Protein AF-A0ABD0NKH8-F1 (afdb_monomer_lite)

Sequence (71 aa):
DDLYPDTAGPDPALEPEEWMDGRDADPILVSMRDGYVPPKSRELKVAKTNVLDTRPATRRSMSTVDGSSLP

Radius of gyration: 23.51 Å; chains: 1; bounding box: 34×60×55 Å

pLDDT: mean 81.13, std 14.58, range [49.69, 98.19]

Secondary structure (DSSP, 8-state):
--S---EE-SS-SS-HHHHHTT------EE-GGG---PPP------SS--TTSS-----------------

Foldseek 3Di:
DPPWDWDADPDAPDDPVCVVVVDDDDGDTDGCVVPDDDDDDDDDDDPDDDPCVPDDPDPPPPPPPPPPDDD

Organism: Cirrhinus mrigala (NCBI:txid683832)

Structure (mmCIF, N/CA/C/O backbone):
data_AF-A0ABD0NKH8-F1
#
_entry.id   AF-A0ABD0NKH8-F1
#
loop_
_atom_site.group_PDB
_atom_site.id
_atom_site.type_symbol
_atom_site.label_atom_id
_atom_site.label_alt_id
_atom_site.label_comp_id
_atom_site.label_asym_id
_atom_site.label_entity_id
_atom_site.label_seq_id
_atom_site.pdbx_PDB_ins_code
_atom_site.Cartn_x
_atom_site.Cartn_y
_atom_site.Cartn_z
_atom_site.occupancy
_atom_site.B_iso_or_equiv
_atom_site.auth_seq_id
_atom_site.auth_comp_id
_atom_site.auth_asym_id
_atom_site.auth_atom_id
_atom_site.pdbx_PDB_model_num
ATOM 1 N N . ASP A 1 1 ? 12.296 -10.139 -22.956 1.00 82.31 1 ASP A N 1
ATOM 2 C CA . ASP A 1 1 ? 11.477 -9.924 -21.758 1.00 82.31 1 ASP A CA 1
ATOM 3 C C . ASP A 1 1 ? 12.285 -9.328 -20.640 1.00 82.31 1 ASP A C 1
ATOM 5 O O . ASP A 1 1 ? 13.342 -9.852 -20.310 1.00 82.31 1 ASP A O 1
ATOM 9 N N . ASP A 1 2 ? 11.794 -8.214 -20.114 1.00 83.56 2 ASP A N 1
ATOM 10 C CA . ASP A 1 2 ? 12.234 -7.699 -18.825 1.00 83.56 2 ASP A CA 1
ATOM 11 C C . ASP A 1 2 ? 11.675 -8.617 -17.727 1.00 83.56 2 ASP A C 1
ATOM 13 O O . ASP A 1 2 ? 10.491 -8.947 -17.744 1.00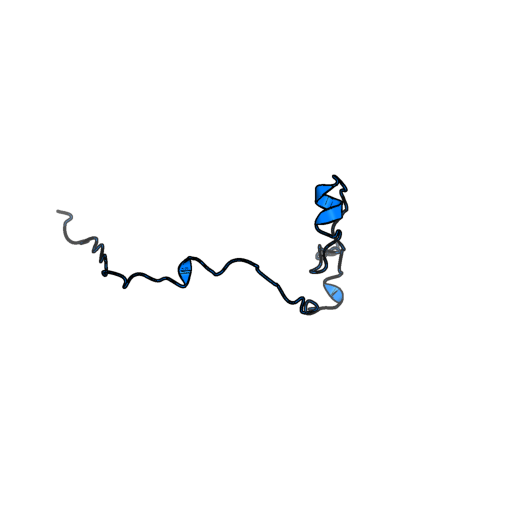 83.56 2 ASP A O 1
ATOM 17 N N . LEU A 1 3 ? 12.531 -9.079 -16.814 1.00 92.00 3 LEU A N 1
ATOM 18 C CA . LEU A 1 3 ? 12.162 -10.043 -15.768 1.00 92.00 3 LEU A CA 1
ATOM 19 C C . LEU A 1 3 ? 11.468 -9.388 -14.570 1.00 92.00 3 LEU A C 1
ATOM 21 O O . LEU A 1 3 ? 10.884 -10.094 -13.749 1.00 92.00 3 LEU A O 1
ATOM 25 N N . TYR A 1 4 ? 11.542 -8.061 -14.463 1.00 88.94 4 TYR A N 1
ATOM 26 C CA . TYR A 1 4 ? 10.992 -7.307 -13.343 1.00 88.94 4 TYR A CA 1
ATOM 27 C C . TYR A 1 4 ? 10.102 -6.178 -13.868 1.00 88.94 4 TYR A C 1
ATOM 29 O O . TYR A 1 4 ? 10.551 -5.031 -13.941 1.00 88.94 4 TYR A O 1
ATOM 37 N N . PRO A 1 5 ? 8.849 -6.487 -14.258 1.00 92.44 5 PRO A N 1
ATOM 38 C CA . PRO A 1 5 ? 7.866 -5.447 -14.537 1.00 92.44 5 PRO A CA 1
ATOM 39 C C . PRO A 1 5 ? 7.590 -4.621 -13.273 1.00 92.44 5 PRO A C 1
ATOM 41 O O . PRO A 1 5 ? 7.955 -5.017 -12.165 1.00 92.44 5 PRO A O 1
ATOM 44 N N . ASP A 1 6 ? 6.918 -3.483 -13.429 1.00 93.88 6 ASP A N 1
ATOM 45 C CA . ASP A 1 6 ? 6.533 -2.651 -12.289 1.00 93.88 6 ASP A CA 1
ATOM 46 C C . ASP A 1 6 ? 5.600 -3.429 -11.337 1.00 93.88 6 ASP A C 1
ATOM 48 O O . ASP A 1 6 ? 4.703 -4.159 -11.767 1.00 93.88 6 ASP A O 1
ATOM 52 N N . THR A 1 7 ? 5.830 -3.299 -10.028 1.00 92.62 7 THR A N 1
ATOM 53 C CA . THR A 1 7 ? 5.197 -4.120 -8.974 1.00 92.62 7 THR A CA 1
ATOM 54 C C . THR A 1 7 ? 4.480 -3.262 -7.941 1.00 92.62 7 THR A C 1
ATOM 56 O O . THR A 1 7 ? 4.801 -2.091 -7.797 1.00 92.62 7 THR A O 1
ATOM 59 N N . ALA A 1 8 ? 3.523 -3.819 -7.197 1.00 94.00 8 ALA A N 1
ATOM 60 C CA . ALA A 1 8 ? 2.830 -3.078 -6.142 1.00 94.00 8 ALA A CA 1
ATOM 61 C C . ALA A 1 8 ? 3.809 -2.565 -5.066 1.00 94.00 8 ALA A C 1
ATOM 63 O O . ALA A 1 8 ? 4.552 -3.343 -4.463 1.00 94.00 8 ALA A O 1
ATOM 64 N N . GLY A 1 9 ? 3.802 -1.252 -4.844 1.00 90.81 9 GLY A N 1
ATOM 65 C CA . GLY A 1 9 ? 4.634 -0.559 -3.868 1.00 90.81 9 GLY A CA 1
ATOM 66 C C . GLY A 1 9 ? 4.052 -0.550 -2.449 1.00 90.81 9 GLY A C 1
ATOM 67 O O . GLY A 1 9 ? 2.971 -1.082 -2.202 1.00 90.81 9 GLY A O 1
ATOM 68 N N . PRO A 1 10 ? 4.773 0.059 -1.490 1.00 90.38 10 PRO A N 1
ATOM 69 C CA . PRO A 1 10 ? 4.361 0.108 -0.086 1.00 90.38 10 PRO A CA 1
ATOM 70 C C . PRO A 1 10 ? 3.282 1.161 0.213 1.00 90.38 10 PRO A C 1
ATOM 72 O O . PRO A 1 10 ? 2.689 1.123 1.291 1.00 90.38 10 PRO A O 1
ATOM 75 N N . ASP A 1 11 ? 3.058 2.115 -0.693 1.00 91.75 11 ASP A N 1
ATOM 76 C CA . ASP A 1 11 ? 2.054 3.163 -0.517 1.00 91.75 11 ASP A CA 1
ATOM 77 C C . ASP A 1 11 ? 0.649 2.628 -0.869 1.00 91.75 11 ASP A C 1
ATOM 79 O O . ASP A 1 11 ? 0.474 2.000 -1.920 1.00 91.75 11 ASP A O 1
ATOM 83 N N . PRO A 1 12 ? -0.366 2.857 -0.014 1.00 93.06 12 PRO A N 1
ATOM 84 C CA . PRO A 1 12 ? -1.731 2.417 -0.282 1.00 93.06 12 PRO A CA 1
ATOM 85 C C . PRO A 1 12 ? -2.370 3.250 -1.399 1.00 93.06 12 PRO A C 1
ATOM 87 O O . PRO A 1 12 ? -2.146 4.454 -1.493 1.00 93.06 12 PRO A O 1
ATOM 90 N N . ALA A 1 13 ? -3.213 2.615 -2.217 1.00 95.94 13 ALA A N 1
ATOM 91 C CA . ALA A 1 13 ? -3.937 3.292 -3.294 1.00 95.94 13 ALA A CA 1
ATOM 92 C C . ALA A 1 13 ? -5.176 4.074 -2.816 1.00 95.94 13 ALA A C 1
ATOM 94 O O . ALA A 1 13 ? -5.632 4.967 -3.523 1.00 95.94 13 ALA A O 1
ATOM 95 N N . LEU A 1 14 ? -5.719 3.730 -1.642 1.00 96.31 14 LEU A N 1
ATOM 96 C CA . LEU A 1 14 ? -6.938 4.311 -1.070 1.00 96.31 14 LEU A CA 1
ATOM 97 C C . LEU A 1 14 ? -6.804 4.488 0.441 1.00 96.31 14 LEU A C 1
ATOM 99 O O . LEU A 1 14 ? -6.150 3.675 1.110 1.00 96.31 14 LEU A O 1
ATOM 103 N N . GLU A 1 15 ? -7.481 5.501 0.983 1.00 94.00 15 GLU A N 1
ATOM 104 C CA . GLU A 1 15 ? -7.721 5.577 2.421 1.00 94.00 15 GLU A CA 1
ATOM 105 C C . GLU A 1 15 ? -8.823 4.584 2.853 1.00 94.00 15 GLU A C 1
ATOM 107 O O . GLU A 1 15 ? -9.663 4.174 2.042 1.00 94.00 15 GLU A O 1
ATOM 112 N N . PRO A 1 16 ? -8.838 4.156 4.131 1.00 92.94 16 PRO A N 1
ATOM 113 C CA . PRO A 1 16 ? -9.777 3.144 4.613 1.00 92.94 16 PRO A CA 1
ATOM 114 C C . PRO A 1 16 ? -11.245 3.508 4.387 1.00 92.94 16 PRO A C 1
ATOM 116 O O . PRO A 1 16 ? -12.044 2.634 4.054 1.00 92.94 16 PRO A O 1
ATOM 119 N N . GLU A 1 17 ? -11.601 4.779 4.570 1.00 96.19 17 GLU A N 1
ATOM 120 C CA . GLU A 1 17 ? -12.974 5.264 4.427 1.00 96.19 17 GLU A CA 1
ATOM 121 C C . GLU A 1 17 ? -13.459 5.139 2.977 1.00 96.19 17 GLU A C 1
ATOM 123 O O . GLU A 1 17 ? -14.582 4.707 2.740 1.00 96.19 17 GLU A O 1
ATOM 128 N N . GLU A 1 18 ? -12.589 5.415 2.005 1.00 96.75 18 GLU A N 1
ATOM 129 C CA . GLU A 1 18 ? -12.927 5.333 0.581 1.00 96.75 18 GLU A CA 1
ATOM 130 C C . GLU A 1 18 ? -13.198 3.887 0.151 1.00 96.75 18 GLU A C 1
ATOM 132 O O . GLU A 1 18 ? -14.154 3.621 -0.581 1.00 96.75 18 GLU A O 1
ATOM 137 N N . TRP A 1 19 ? -12.391 2.938 0.636 1.00 96.69 19 TRP A N 1
ATOM 138 C CA . TRP A 1 19 ? -12.620 1.514 0.382 1.00 96.69 19 TRP A CA 1
ATOM 139 C C . TRP A 1 19 ? -13.910 1.016 1.046 1.00 96.69 19 TRP A C 1
ATOM 141 O O . TRP A 1 19 ? -14.678 0.272 0.436 1.00 96.69 19 TRP A O 1
ATOM 151 N N . MET A 1 20 ? -14.190 1.466 2.274 1.00 96.44 20 MET A N 1
ATOM 152 C CA . MET A 1 20 ? -15.435 1.144 2.987 1.00 96.44 20 MET A CA 1
ATOM 153 C C . MET A 1 20 ? -16.677 1.696 2.272 1.00 96.44 20 MET A C 1
ATOM 155 O O . MET A 1 20 ? -17.724 1.049 2.293 1.00 96.44 20 MET A O 1
ATOM 159 N N . ASP A 1 21 ? -16.549 2.836 1.590 1.00 97.94 21 ASP A N 1
ATOM 160 C CA . ASP A 1 21 ? -17.588 3.416 0.729 1.00 97.94 21 ASP A CA 1
ATOM 161 C C . ASP A 1 21 ? -17.755 2.669 -0.615 1.00 97.94 21 ASP A C 1
ATOM 163 O O . ASP A 1 21 ? -18.598 3.035 -1.439 1.00 97.94 21 ASP A O 1
ATOM 167 N N . GLY A 1 22 ? -16.980 1.602 -0.845 1.00 97.62 22 GLY A N 1
ATOM 168 C CA . GLY A 1 22 ? -17.063 0.742 -2.026 1.00 97.62 22 GLY A CA 1
ATOM 169 C C . GLY A 1 22 ? -16.235 1.224 -3.217 1.00 97.62 22 GLY A C 1
ATOM 170 O O . GLY A 1 22 ? -16.537 0.847 -4.351 1.00 97.62 22 GLY A O 1
ATOM 171 N N . ARG A 1 23 ? -15.224 2.079 -3.002 1.00 98.19 23 ARG A N 1
ATOM 172 C CA . ARG A 1 23 ? -14.241 2.408 -4.046 1.00 98.19 23 ARG A CA 1
ATOM 173 C C . ARG A 1 23 ? -13.239 1.274 -4.222 1.00 98.19 23 ARG A C 1
ATOM 175 O O . ARG A 1 23 ? -12.704 0.750 -3.251 1.00 98.19 23 ARG A O 1
ATOM 182 N N . ASP A 1 24 ? -12.907 1.019 -5.481 1.00 98.00 24 ASP A N 1
ATOM 183 C CA . ASP A 1 24 ? -11.812 0.148 -5.889 1.00 98.00 24 ASP A CA 1
ATOM 184 C C . ASP A 1 24 ? -10.736 0.972 -6.607 1.00 98.00 24 ASP A C 1
ATOM 186 O O . ASP A 1 24 ? -11.048 1.898 -7.365 1.00 98.00 24 ASP A O 1
ATOM 190 N N . ALA A 1 25 ? -9.470 0.630 -6.376 1.00 97.31 25 ALA A N 1
ATOM 191 C CA . ALA A 1 25 ? -8.329 1.204 -7.079 1.00 97.31 25 ALA A CA 1
ATOM 192 C C . ALA A 1 25 ? -7.216 0.163 -7.236 1.00 97.31 25 ALA A C 1
ATOM 194 O O . ALA A 1 25 ? -6.989 -0.658 -6.344 1.00 97.31 25 ALA A O 1
ATOM 195 N N . ASP A 1 26 ? -6.509 0.227 -8.362 1.00 97.81 26 ASP A N 1
ATOM 196 C CA . ASP A 1 26 ? -5.314 -0.577 -8.604 1.00 97.81 26 ASP A CA 1
ATOM 197 C C . ASP A 1 26 ? -4.165 -0.162 -7.668 1.00 97.81 26 ASP A C 1
ATOM 199 O O . ASP A 1 26 ? -4.080 1.002 -7.261 1.00 97.81 26 ASP A O 1
ATOM 203 N N . PRO A 1 27 ? -3.248 -1.084 -7.324 1.00 96.38 27 PRO A N 1
ATOM 204 C CA . PRO A 1 27 ? -2.098 -0.756 -6.494 1.00 96.38 27 PRO A CA 1
ATOM 205 C C . PRO A 1 27 ? -1.182 0.265 -7.175 1.00 96.38 27 PRO A C 1
ATOM 207 O O . PRO A 1 27 ? -0.990 0.255 -8.391 1.00 96.38 27 PRO A O 1
ATOM 210 N N . ILE A 1 28 ? -0.536 1.102 -6.363 1.00 94.38 28 ILE A N 1
ATOM 211 C CA . ILE A 1 28 ? 0.489 2.028 -6.844 1.00 94.38 28 ILE A CA 1
ATOM 212 C C . ILE A 1 28 ? 1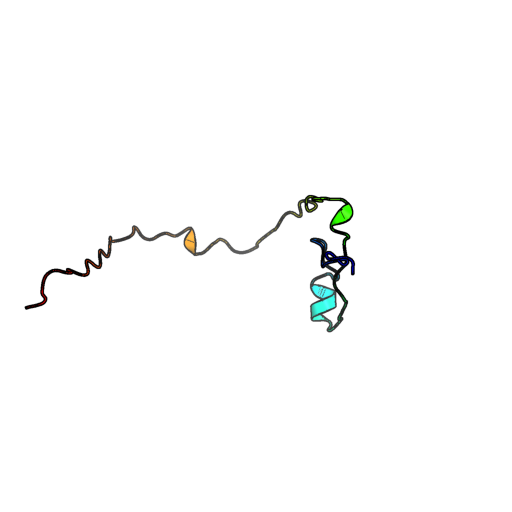.711 1.205 -7.254 1.00 94.38 28 ILE A C 1
ATOM 214 O O . ILE A 1 28 ? 2.336 0.554 -6.416 1.00 94.38 28 ILE A O 1
ATOM 218 N N . LEU A 1 29 ? 2.042 1.214 -8.544 1.00 94.06 29 LEU A N 1
ATOM 219 C CA . LEU A 1 29 ? 3.163 0.446 -9.073 1.00 94.06 29 L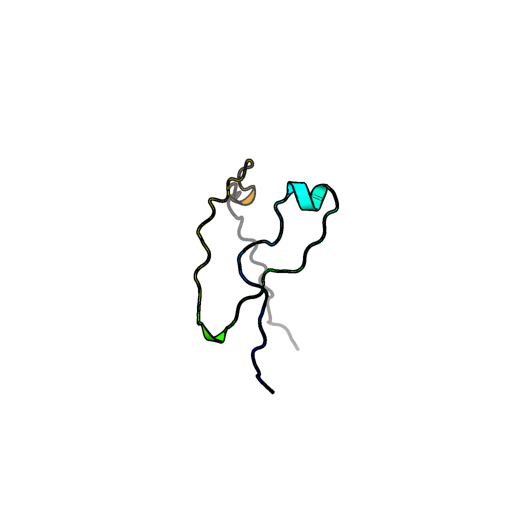EU A CA 1
ATOM 220 C C . LEU A 1 29 ? 4.495 1.188 -8.900 1.00 94.06 29 LEU A C 1
ATOM 222 O O . LEU A 1 29 ? 4.577 2.405 -9.063 1.00 94.06 29 LEU A O 1
ATOM 226 N N . VAL A 1 30 ? 5.546 0.430 -8.595 1.00 92.38 30 VAL A N 1
ATOM 227 C CA . VAL A 1 30 ? 6.931 0.8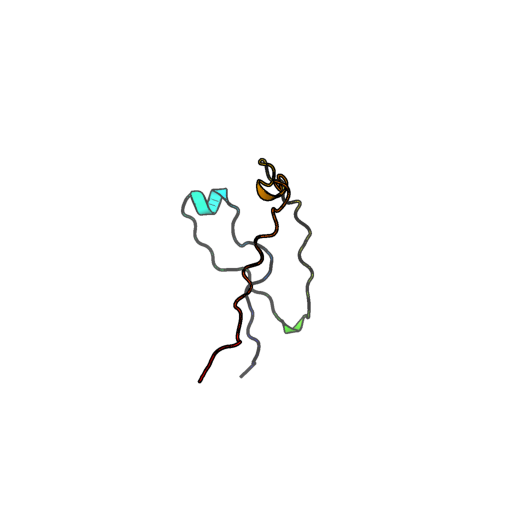84 -8.463 1.00 92.38 30 VAL A CA 1
ATOM 228 C C . VAL A 1 30 ? 7.863 -0.011 -9.277 1.00 92.38 30 VAL A C 1
ATOM 230 O O . VAL A 1 30 ? 7.704 -1.235 -9.328 1.00 92.38 30 VAL A O 1
ATOM 233 N N . SER A 1 31 ? 8.866 0.607 -9.896 1.00 91.25 31 SER A N 1
ATOM 234 C CA . SER A 1 31 ? 9.920 -0.081 -10.640 1.00 91.25 31 SER A CA 1
ATOM 235 C C . SER A 1 31 ? 10.980 -0.611 -9.672 1.00 91.25 31 SER A C 1
ATOM 237 O O . SER A 1 31 ? 11.575 0.146 -8.907 1.00 91.25 31 SER A O 1
ATOM 239 N N . MET A 1 32 ? 11.285 -1.911 -9.732 1.00 87.75 32 MET A N 1
ATOM 240 C CA . MET A 1 32 ? 12.385 -2.492 -8.942 1.00 87.75 32 MET A CA 1
ATOM 241 C C . MET A 1 32 ? 13.775 -2.065 -9.438 1.00 87.75 32 MET A C 1
ATOM 243 O O . MET A 1 32 ? 14.770 -2.298 -8.749 1.00 87.75 32 MET A O 1
ATOM 247 N N . ARG A 1 33 ? 13.870 -1.421 -10.612 1.00 88.62 33 ARG A N 1
ATOM 248 C CA . ARG A 1 33 ? 15.147 -0.918 -11.146 1.00 88.62 33 ARG A CA 1
ATOM 249 C C . ARG A 1 33 ? 15.751 0.182 -10.282 1.00 88.62 33 ARG A C 1
ATOM 251 O O . ARG A 1 33 ? 16.971 0.300 -10.236 1.00 88.62 33 ARG A O 1
ATOM 258 N N . ASP A 1 34 ? 14.913 0.938 -9.580 1.00 81.00 34 ASP A N 1
ATOM 259 C CA . ASP A 1 34 ? 15.343 2.048 -8.726 1.00 81.00 34 ASP A CA 1
ATOM 260 C C . ASP A 1 34 ? 15.893 1.568 -7.367 1.00 81.00 34 ASP A C 1
ATOM 262 O O . ASP A 1 34 ? 16.362 2.366 -6.554 1.00 81.00 34 ASP A O 1
ATOM 266 N N . GLY A 1 35 ? 15.896 0.250 -7.129 1.00 82.81 35 GLY A N 1
ATOM 267 C CA . GLY A 1 35 ? 16.366 -0.363 -5.891 1.00 82.81 35 GLY A CA 1
ATOM 268 C C . GLY A 1 35 ? 15.348 -0.272 -4.751 1.00 82.81 35 GLY A C 1
ATOM 269 O O . GLY A 1 35 ? 14.162 -0.023 -4.953 1.00 82.81 35 GLY A O 1
ATOM 270 N N . TYR A 1 36 ? 15.804 -0.532 -3.523 1.00 83.38 36 TYR A N 1
ATOM 271 C CA . TYR A 1 36 ? 14.935 -0.515 -2.346 1.00 83.38 36 TYR A CA 1
ATOM 272 C C . TYR A 1 36 ? 14.555 0.916 -1.952 1.00 83.38 36 TYR A C 1
ATOM 274 O O . TYR A 1 36 ? 15.413 1.706 -1.552 1.00 83.38 36 TYR A O 1
ATOM 282 N N . VAL A 1 37 ? 13.255 1.211 -1.988 1.00 81.19 37 VAL A N 1
ATOM 283 C CA . VAL A 1 37 ? 12.681 2.449 -1.455 1.00 81.19 37 VAL A CA 1
ATOM 284 C C . VAL A 1 37 ? 12.075 2.147 -0.081 1.00 81.19 37 VAL A C 1
ATOM 286 O O . VAL A 1 37 ? 11.098 1.397 -0.002 1.00 81.19 37 VAL A O 1
ATOM 289 N N . PRO A 1 38 ? 12.632 2.688 1.019 1.00 84.31 38 PRO A N 1
ATOM 290 C CA . PRO A 1 38 ? 12.073 2.463 2.341 1.00 84.31 38 PRO A CA 1
ATOM 291 C C . PRO A 1 38 ? 10.670 3.079 2.442 1.00 84.31 38 PRO A C 1
ATOM 293 O O . PRO A 1 38 ? 10.474 4.218 2.006 1.00 84.31 38 PRO A O 1
ATOM 296 N N . PRO A 1 39 ? 9.702 2.374 3.055 1.00 82.75 39 PRO A N 1
ATOM 297 C CA . PRO A 1 39 ? 8.381 2.932 3.299 1.00 82.75 39 PRO A CA 1
ATOM 298 C C . PRO A 1 39 ? 8.474 4.206 4.139 1.00 82.75 39 PRO A C 1
ATOM 300 O O . PRO A 1 39 ? 9.264 4.288 5.086 1.00 82.75 39 PRO A O 1
ATOM 303 N N . LYS A 1 40 ? 7.623 5.192 3.843 1.00 80.31 40 LYS A N 1
ATOM 304 C CA . LYS A 1 40 ? 7.440 6.335 4.742 1.00 80.31 40 LYS A CA 1
ATOM 305 C C . LYS A 1 40 ? 6.834 5.810 6.043 1.00 80.31 40 LYS A C 1
ATOM 307 O O . LYS A 1 40 ? 5.801 5.148 6.028 1.00 80.31 40 LYS A O 1
ATOM 312 N N . SER A 1 41 ? 7.489 6.083 7.169 1.00 74.94 41 SER A N 1
ATOM 313 C CA . SER A 1 41 ? 7.005 5.634 8.474 1.00 74.94 41 SER A CA 1
ATOM 314 C C . SER A 1 41 ? 5.652 6.288 8.772 1.00 74.94 41 SER A C 1
ATOM 316 O O . SER A 1 41 ? 5.579 7.501 8.971 1.00 74.94 41 SER A O 1
ATOM 318 N N . ARG A 1 42 ? 4.576 5.494 8.772 1.00 75.88 42 ARG A N 1
ATOM 319 C CA . ARG A 1 42 ? 3.242 5.913 9.215 1.00 75.88 42 ARG A CA 1
ATOM 320 C C . ARG A 1 42 ? 3.038 5.380 10.625 1.00 75.88 42 ARG A C 1
ATOM 322 O O . ARG A 1 42 ? 3.162 4.181 10.863 1.00 75.88 42 ARG A O 1
ATOM 329 N N . GLU A 1 43 ? 2.750 6.268 11.569 1.00 79.88 43 GLU A N 1
ATOM 330 C CA . GLU A 1 43 ? 2.525 5.867 12.955 1.00 79.88 43 GLU A CA 1
ATOM 331 C C . GLU A 1 43 ? 1.220 5.068 13.056 1.00 79.88 43 GLU A C 1
ATOM 333 O O . GLU A 1 43 ? 0.124 5.607 12.887 1.00 79.88 43 GLU A O 1
ATOM 338 N N . LEU A 1 44 ? 1.337 3.761 13.303 1.00 81.50 44 LEU A N 1
ATOM 339 C CA . LEU A 1 44 ? 0.186 2.885 13.469 1.00 81.50 44 LEU A CA 1
ATOM 340 C C . LEU A 1 44 ? -0.399 3.073 14.872 1.00 81.50 44 LEU A C 1
ATOM 342 O O . LEU A 1 44 ? 0.077 2.498 15.851 1.00 81.50 44 LEU A O 1
ATOM 346 N N . LYS A 1 45 ? -1.454 3.880 14.965 1.00 82.00 45 LYS A N 1
ATOM 347 C CA . LYS A 1 45 ? -2.194 4.097 16.210 1.00 82.00 45 LYS A CA 1
ATOM 348 C C . LYS A 1 45 ? -3.279 3.037 16.351 1.00 82.00 45 LYS A C 1
ATOM 350 O O . LYS A 1 45 ? -4.295 3.083 15.664 1.00 82.00 45 LYS A O 1
ATOM 355 N N . VAL A 1 46 ? -3.070 2.085 17.255 1.00 83.12 46 VAL A N 1
ATOM 356 C CA . VAL A 1 46 ? -4.084 1.089 17.624 1.00 83.12 46 VAL A CA 1
ATOM 357 C C . VAL A 1 46 ? -4.806 1.524 18.897 1.00 83.12 46 VAL A C 1
ATOM 359 O O . VAL A 1 46 ? -4.180 1.883 19.888 1.00 83.12 46 VAL A O 1
ATOM 362 N N . ALA A 1 47 ? -6.140 1.498 18.881 1.00 82.44 47 ALA A N 1
ATOM 363 C CA . ALA A 1 47 ? -6.954 1.904 20.032 1.00 82.44 47 ALA A CA 1
ATOM 364 C C . ALA A 1 47 ? -7.057 0.821 21.123 1.00 82.44 47 ALA A C 1
ATOM 366 O O . ALA A 1 47 ? -7.466 1.105 22.246 1.00 82.44 47 ALA A O 1
ATOM 367 N N . LYS A 1 48 ? -6.726 -0.434 20.794 1.00 82.88 48 LYS A N 1
ATOM 368 C CA . LYS A 1 48 ? -6.824 -1.585 21.699 1.00 82.88 48 LYS A CA 1
ATOM 369 C C . LYS A 1 48 ? -5.435 -2.116 22.020 1.00 82.88 48 LYS A C 1
ATOM 371 O O . LYS A 1 48 ? -4.597 -2.248 21.133 1.00 82.88 48 LYS A O 1
ATOM 376 N N . THR A 1 49 ? -5.221 -2.438 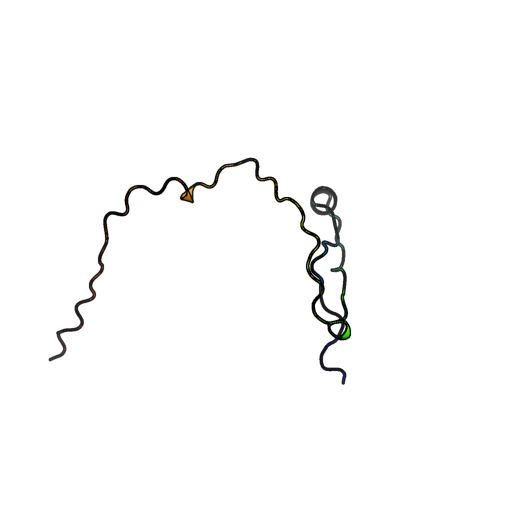23.289 1.00 84.69 49 THR A N 1
ATOM 377 C CA . THR A 1 49 ? -3.999 -3.086 23.762 1.00 84.69 49 THR A CA 1
ATOM 378 C C . THR A 1 49 ? -3.901 -4.513 23.225 1.00 84.69 49 THR A C 1
ATOM 380 O O . THR A 1 49 ? -4.911 -5.167 22.948 1.00 84.69 49 THR A O 1
ATOM 383 N N . ASN A 1 50 ? -2.672 -5.000 23.052 1.00 82.50 50 ASN A N 1
ATOM 384 C CA . ASN A 1 50 ? -2.431 -6.352 22.570 1.00 82.50 50 ASN A CA 1
ATOM 385 C C . ASN A 1 50 ? -2.824 -7.373 23.654 1.00 82.50 50 ASN A C 1
ATOM 387 O O . ASN A 1 50 ? -2.310 -7.359 24.768 1.00 82.50 50 ASN A O 1
ATOM 391 N N . VAL A 1 51 ? -3.735 -8.286 23.321 1.00 82.50 51 VAL A N 1
ATOM 392 C CA . VAL A 1 51 ? -4.225 -9.333 24.239 1.00 82.50 51 VAL A CA 1
ATOM 393 C C . VAL A 1 51 ? -3.169 -10.391 24.588 1.00 82.50 51 VAL A C 1
ATOM 395 O O . VAL A 1 51 ? -3.325 -11.118 25.568 1.00 82.50 51 VAL A O 1
ATOM 398 N N . LEU A 1 52 ? -2.092 -10.485 23.804 1.00 78.06 52 LEU A N 1
ATOM 399 C CA . LEU A 1 52 ? -0.957 -11.378 24.043 1.00 78.06 52 LEU A CA 1
ATOM 400 C C . LEU A 1 52 ? 0.046 -10.806 25.057 1.00 78.06 52 LEU A C 1
ATOM 402 O O . LEU A 1 52 ? 0.841 -11.576 25.596 1.00 78.06 52 LEU A O 1
ATOM 406 N N . ASP A 1 53 ? 0.002 -9.499 25.354 1.00 73.50 53 ASP A N 1
ATOM 407 C CA . ASP A 1 53 ? 0.858 -8.895 26.390 1.00 73.50 53 ASP A CA 1
ATOM 408 C C . ASP A 1 53 ? 0.499 -9.412 27.792 1.00 73.50 53 ASP A C 1
ATOM 410 O O . ASP A 1 53 ? 1.357 -9.539 28.669 1.00 73.50 53 ASP A O 1
ATOM 414 N N . THR A 1 54 ? -0.754 -9.821 28.004 1.00 68.75 54 THR A N 1
ATOM 415 C CA . THR A 1 54 ? -1.155 -10.614 29.169 1.00 68.75 54 THR A CA 1
ATOM 416 C C . THR A 1 54 ? -0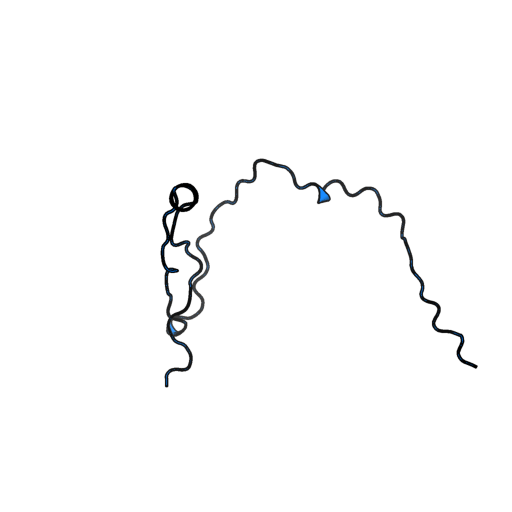.764 -12.070 28.969 1.00 68.75 54 THR A C 1
ATOM 418 O O . THR A 1 54 ? -1.599 -12.923 28.682 1.00 68.75 54 THR A O 1
ATOM 421 N N . ARG A 1 55 ? 0.521 -12.383 29.131 1.00 66.12 55 ARG A N 1
ATOM 422 C CA . ARG A 1 55 ? 0.985 -13.771 29.187 1.00 66.12 55 ARG A CA 1
ATOM 423 C C . ARG A 1 55 ? 0.647 -14.350 30.570 1.00 66.12 55 ARG A C 1
ATOM 425 O O . ARG A 1 55 ? 1.344 -14.016 31.530 1.00 66.12 55 ARG A O 1
ATOM 432 N N . PRO A 1 56 ? -0.361 -15.234 30.736 1.00 62.94 56 PRO A N 1
ATOM 433 C CA . PRO A 1 56 ? -0.398 -16.074 31.925 1.00 62.94 56 PRO A CA 1
ATOM 434 C C . PRO A 1 56 ? 0.904 -16.878 31.937 1.00 62.94 56 PRO A C 1
ATOM 436 O O . PRO A 1 56 ? 1.318 -17.390 30.892 1.00 62.94 56 PRO A O 1
ATOM 439 N N . ALA A 1 57 ? 1.583 -16.939 33.087 1.00 61.09 57 ALA A N 1
ATOM 440 C CA . ALA A 1 57 ? 2.821 -17.694 33.247 1.00 61.09 57 ALA A CA 1
ATOM 441 C C . ALA A 1 57 ? 2.674 -19.056 32.556 1.00 61.09 57 ALA A C 1
ATOM 443 O O . ALA A 1 57 ? 1.814 -19.857 32.922 1.00 61.09 57 ALA A O 1
ATOM 444 N N . THR A 1 58 ? 3.459 -19.280 31.498 1.00 57.47 58 THR A N 1
ATOM 445 C CA . THR A 1 58 ? 3.402 -20.511 30.715 1.00 57.47 58 THR A CA 1
ATOM 446 C C . THR A 1 58 ? 3.688 -21.672 31.664 1.00 57.47 58 THR A C 1
ATOM 448 O O . THR A 1 58 ? 4.843 -21.914 32.016 1.00 57.47 58 THR A O 1
ATOM 451 N N . ARG A 1 59 ? 2.658 -22.419 32.085 1.00 62.78 59 ARG A N 1
ATOM 452 C CA . ARG A 1 59 ? 2.875 -23.783 32.570 1.00 62.78 59 ARG A CA 1
ATOM 453 C C . ARG A 1 59 ? 3.458 -24.524 31.375 1.00 62.78 59 ARG A C 1
ATOM 455 O O . ARG A 1 59 ? 2.770 -24.696 30.371 1.00 62.78 59 ARG A O 1
ATOM 462 N N . ARG A 1 60 ? 4.751 -24.858 31.446 1.00 58.56 60 ARG A N 1
ATOM 463 C CA . ARG A 1 60 ? 5.451 -25.662 30.439 1.00 58.56 60 ARG A CA 1
ATOM 464 C C . ARG A 1 60 ? 4.617 -26.913 30.169 1.00 58.56 60 ARG A C 1
ATOM 466 O O . ARG A 1 60 ? 4.645 -27.844 30.962 1.00 58.56 60 ARG A O 1
ATOM 473 N N . SER A 1 61 ? 3.881 -26.931 29.066 1.00 64.06 61 SER A N 1
ATOM 474 C CA . SER A 1 61 ? 3.358 -28.175 28.519 1.00 64.06 61 SER A CA 1
ATOM 475 C C . SER A 1 61 ? 4.478 -28.733 27.656 1.00 64.06 61 SER A C 1
ATOM 477 O O . SER A 1 61 ? 4.604 -28.385 26.486 1.00 64.06 61 SER A O 1
ATOM 479 N N . MET A 1 62 ? 5.374 -29.503 28.275 1.00 53.31 62 MET A N 1
ATOM 480 C CA . MET A 1 62 ? 6.282 -30.358 27.520 1.00 53.31 62 MET A CA 1
ATOM 481 C C . MET A 1 62 ? 5.430 -31.499 26.971 1.00 53.31 62 MET A C 1
ATOM 483 O O . MET A 1 62 ? 5.060 -32.399 27.718 1.00 53.31 62 MET A O 1
ATOM 487 N N . SER A 1 63 ? 5.080 -31.457 25.689 1.00 60.44 63 SER A N 1
ATOM 488 C CA . SER A 1 63 ? 4.725 -32.693 24.999 1.00 60.44 63 SER A CA 1
ATOM 489 C C . SER A 1 63 ? 6.042 -33.329 24.570 1.00 60.44 63 SER A C 1
ATOM 491 O O . SER A 1 63 ? 6.636 -32.944 23.566 1.00 60.44 63 SER A O 1
ATOM 493 N N . THR A 1 64 ? 6.572 -34.219 25.407 1.00 55.75 64 THR A N 1
ATOM 494 C CA . THR A 1 64 ? 7.624 -35.146 24.997 1.00 55.75 64 THR A CA 1
ATOM 495 C C . THR A 1 64 ? 6.935 -36.257 24.219 1.00 55.75 64 THR A C 1
ATOM 497 O O . THR A 1 64 ? 6.269 -37.104 24.813 1.00 55.75 64 THR A O 1
ATOM 500 N N . VAL A 1 65 ? 7.055 -36.247 22.895 1.00 54.75 65 VAL A N 1
ATOM 501 C CA . VAL A 1 65 ? 6.866 -37.483 22.137 1.00 54.75 65 VAL A CA 1
ATOM 502 C C . VAL A 1 65 ? 8.097 -38.340 22.423 1.00 54.75 65 VAL A C 1
ATOM 504 O O . VAL A 1 65 ? 9.204 -38.022 21.995 1.00 54.75 65 VAL A O 1
ATOM 507 N N . ASP A 1 66 ? 7.929 -39.355 23.269 1.00 49.69 66 ASP A N 1
ATOM 508 C CA . ASP A 1 66 ? 8.946 -40.379 23.480 1.00 49.69 66 ASP A CA 1
ATOM 509 C C . ASP A 1 66 ? 9.020 -41.231 22.208 1.00 49.69 66 ASP A C 1
ATOM 511 O O . ASP A 1 66 ? 8.068 -41.913 21.835 1.00 49.69 66 ASP A O 1
ATOM 515 N N . GLY A 1 67 ? 10.132 -41.101 21.488 1.00 60.31 67 GLY A N 1
ATOM 516 C CA . GLY A 1 67 ? 10.429 -41.847 20.269 1.00 60.31 67 GLY A CA 1
ATOM 517 C C . GLY A 1 67 ? 11.170 -43.157 20.536 1.00 60.31 67 GLY A C 1
ATOM 518 O O . GLY A 1 67 ? 12.009 -43.523 19.718 1.00 60.31 67 GLY A O 1
ATOM 519 N N . SER A 1 68 ? 10.924 -43.837 21.662 1.00 56.12 68 SER A N 1
ATOM 520 C CA . SER A 1 68 ? 11.609 -45.090 22.011 1.00 56.12 68 SER A CA 1
ATOM 521 C C . SER A 1 68 ? 10.646 -46.256 22.209 1.00 56.12 68 SER A C 1
ATOM 523 O O . SER A 1 68 ? 10.598 -46.866 23.272 1.00 56.12 68 SER A O 1
ATOM 525 N N . SER A 1 69 ? 9.922 -46.644 21.159 1.00 55.12 69 SER A N 1
ATOM 526 C CA . SER A 1 69 ? 9.576 -48.060 20.986 1.00 55.12 69 SER A CA 1
ATOM 527 C C . SER A 1 69 ? 9.119 -48.346 19.558 1.00 55.12 69 SER A C 1
ATOM 529 O O . SER A 1 69 ? 7.980 -48.072 19.185 1.00 55.12 69 SER A O 1
ATOM 531 N N . LEU A 1 70 ? 10.014 -48.915 18.756 1.00 52.09 70 LEU A N 1
ATOM 532 C CA . LEU A 1 70 ? 9.626 -49.818 17.678 1.00 52.09 70 LEU A CA 1
ATOM 533 C C . LEU A 1 70 ? 10.332 -51.161 17.939 1.00 52.09 70 LEU A C 1
ATOM 535 O O . LEU A 1 70 ? 11.474 -51.132 18.406 1.00 52.09 70 LEU A O 1
ATOM 539 N N . PRO A 1 71 ? 9.629 -52.291 17.736 1.00 58.72 71 PRO A N 1
ATOM 540 C CA . PRO A 1 71 ? 10.097 -53.634 18.082 1.00 58.72 71 PRO A CA 1
ATOM 541 C C . PRO A 1 71 ? 11.276 -54.113 17.230 1.00 58.72 71 PRO A C 1
ATOM 543 O O . PRO A 1 71 ? 11.402 -53.656 16.070 1.00 58.72 71 PRO A O 1
#

InterPro domains:
  IPR015505 Coronin [PTHR10856] (1-61)